Protein AF-A0A915IT42-F1 (afdb_monomer_lite)

pLDDT: mean 71.64, std 14.75, range [37.28, 90.75]

Organism: Romanomermis culicivorax (NCBI:txid13658)

Foldseek 3Di:
DDDPDDPVVVVVVPPDPPPPDDPVVVVVVVVVVVVVVVVVVVVVVVVVVVVVVLVVVLVVVLVVLLVVLVCQLPVQVVPDVDPVSNVVSVVSVVCSVVVNVVSCLVSPPVNVVVVCCVPVVVPPPPPPPPPDVVVVVVVVVVVVVVVVVVVVVVVVVVVVVVVVVVVD

Radius of gyration: 31.73 Å; chains: 1; bounding box: 68×42×90 Å

Secondary structure (DSSP, 8-state):
-----SSSTTTTT----TTSS-HHHHHHHHHHHHHHHHHHHHHHHHHHHHHHHHHHHHHHHHHHHHHHHHHHHHHHHHH---HHHHHHHHHHHHHHHHHHHHHHHHH-HHHHHHHHHHHHSTTTTTS-----HHHHHHHHHHHHHHHHHHHHHHHHHHHHHHHHHHT-

InterPro domains:
  IPR019425 7TM GPCR, serpentine receptor class t (Srt) [PF10321] (37-121)

Structure (mmCIF, N/CA/C/O backbone):
data_AF-A0A915IT42-F1
#
_entry.id   AF-A0A915IT42-F1
#
loop_
_atom_site.group_PDB
_atom_site.id
_atom_site.type_symbol
_atom_site.label_atom_id
_atom_site.label_alt_id
_atom_site.label_comp_id
_atom_site.label_asym_id
_atom_site.label_entity_id
_atom_site.label_seq_id
_atom_site.pdbx_PDB_ins_code
_atom_site.Cartn_x
_atom_site.Cartn_y
_atom_site.Cartn_z
_atom_site.occupancy
_atom_site.B_iso_or_equiv
_atom_site.auth_seq_id
_atom_site.auth_comp_id
_atom_site.auth_asym_id
_atom_site.auth_atom_id
_atom_site.pdbx_PDB_model_num
ATOM 1 N N . MET A 1 1 ? -16.297 6.602 4.626 1.00 37.56 1 MET A N 1
ATOM 2 C CA . MET A 1 1 ? -17.482 6.877 5.461 1.00 37.56 1 MET A CA 1
ATOM 3 C C . MET A 1 1 ? -17.992 5.555 6.005 1.00 37.56 1 MET A C 1
ATOM 5 O O . MET A 1 1 ? -18.482 4.743 5.234 1.00 37.56 1 MET A O 1
ATOM 9 N N . VAL A 1 2 ? -17.759 5.284 7.288 1.00 37.28 2 VAL A N 1
ATOM 10 C CA . VAL A 1 2 ? -18.329 4.125 7.995 1.00 37.28 2 VAL A CA 1
ATOM 11 C C . VAL A 1 2 ? -19.456 4.685 8.863 1.00 37.28 2 VAL A C 1
ATOM 13 O O . VAL A 1 2 ? -19.203 5.675 9.551 1.00 37.28 2 VAL A O 1
ATOM 16 N N . PRO A 1 3 ? -20.682 4.141 8.810 1.00 45.94 3 PRO A N 1
ATOM 17 C CA . PRO A 1 3 ? -21.787 4.683 9.581 1.00 45.94 3 PRO A CA 1
ATOM 18 C C . PRO A 1 3 ? -21.543 4.403 11.064 1.00 45.94 3 PRO A C 1
ATOM 20 O O . PRO A 1 3 ? -21.439 3.259 11.503 1.00 45.94 3 PRO A O 1
ATOM 23 N N . ASN A 1 4 ? -21.406 5.490 11.812 1.00 46.47 4 ASN A N 1
ATOM 24 C CA . ASN A 1 4 ? -21.180 5.530 13.245 1.00 46.47 4 ASN A CA 1
ATOM 25 C C . ASN A 1 4 ? -22.547 5.577 13.949 1.00 46.47 4 ASN A C 1
ATOM 27 O O . ASN A 1 4 ? -22.918 6.588 14.525 1.00 46.47 4 ASN A O 1
ATOM 31 N N . PHE A 1 5 ? -23.352 4.523 13.825 1.00 48.91 5 PHE A N 1
ATOM 32 C CA . PHE A 1 5 ? -24.666 4.451 14.470 1.00 48.91 5 PHE A CA 1
ATOM 33 C C . PHE A 1 5 ? -24.941 3.008 14.863 1.00 48.91 5 PHE A C 1
ATOM 35 O O . PHE A 1 5 ? -25.267 2.200 14.004 1.00 48.91 5 PHE A O 1
ATOM 42 N N . ASN A 1 6 ? -24.725 2.686 16.141 1.00 46.56 6 ASN A N 1
ATOM 43 C CA . ASN A 1 6 ? -25.431 1.607 16.853 1.00 46.56 6 ASN A CA 1
ATOM 44 C C . ASN A 1 6 ? -25.071 1.496 18.344 1.00 46.56 6 ASN A C 1
ATOM 46 O O . ASN A 1 6 ? -25.514 0.560 18.998 1.00 46.56 6 ASN A O 1
ATOM 50 N N . LEU A 1 7 ? -24.314 2.441 18.920 1.00 47.69 7 LEU A N 1
ATOM 51 C CA . LEU A 1 7 ? -24.173 2.488 20.381 1.00 47.69 7 LEU A CA 1
ATOM 52 C C . LEU A 1 7 ? -25.366 3.180 21.061 1.00 47.69 7 LEU A C 1
ATOM 54 O O . LEU A 1 7 ? -25.725 2.801 22.166 1.00 47.69 7 LEU A O 1
ATOM 58 N N . PHE A 1 8 ? -26.022 4.131 20.385 1.00 45.38 8 PHE A N 1
ATOM 59 C CA . PHE A 1 8 ? -27.210 4.808 20.921 1.00 45.38 8 PHE A CA 1
ATOM 60 C C . PHE A 1 8 ? -28.433 3.884 21.027 1.00 45.38 8 PHE A C 1
ATOM 62 O O . PHE A 1 8 ? -29.181 3.989 21.990 1.00 45.38 8 PHE A O 1
ATOM 69 N N . TYR A 1 9 ? -28.582 2.912 20.118 1.00 46.53 9 TYR A N 1
ATOM 70 C CA . TYR A 1 9 ? -29.700 1.959 20.153 1.00 46.53 9 TYR A CA 1
ATOM 71 C C . TYR A 1 9 ? -29.640 0.974 21.329 1.00 46.53 9 TYR A C 1
ATOM 73 O O . TYR A 1 9 ? -30.673 0.480 21.757 1.00 46.53 9 TYR A O 1
ATOM 81 N N . TYR A 1 10 ? -28.459 0.709 21.895 1.00 45.97 10 TYR A N 1
ATOM 82 C CA . TYR A 1 10 ? -28.335 -0.196 23.046 1.00 45.97 10 TYR A CA 1
ATOM 83 C C . TYR A 1 10 ? -28.650 0.469 24.393 1.00 45.97 10 TYR A C 1
ATOM 85 O O . TYR A 1 10 ? -28.803 -0.227 25.394 1.00 45.97 10 TYR A O 1
ATOM 93 N N . VAL A 1 11 ? -28.734 1.802 24.437 1.00 51.06 11 VAL A N 1
ATOM 94 C CA . VAL A 1 11 ? -29.019 2.547 25.673 1.00 51.06 11 VAL A CA 1
ATOM 95 C C . VAL A 1 11 ? -30.527 2.737 25.877 1.00 51.06 11 VAL A C 1
ATOM 97 O O . VAL A 1 11 ? -30.978 2.860 27.011 1.00 51.06 11 VAL A O 1
ATOM 100 N N . GLU A 1 12 ? -31.327 2.693 24.809 1.00 47.78 12 GLU A N 1
ATOM 101 C CA . GLU A 1 12 ? -32.777 2.921 24.886 1.00 47.78 12 GLU A CA 1
ATOM 102 C C . GLU A 1 12 ? -33.573 1.733 25.453 1.00 47.78 12 GLU A C 1
ATOM 104 O O . GLU A 1 12 ? -34.651 1.928 26.012 1.00 47.78 12 GLU A O 1
ATOM 109 N N . GLU A 1 13 ? -33.036 0.513 25.380 1.00 47.75 13 GLU A N 1
ATOM 110 C CA . GLU A 1 13 ? -33.737 -0.701 25.831 1.00 47.75 13 GLU A CA 1
ATOM 111 C C . GLU A 1 13 ? -33.546 -1.010 27.328 1.00 47.75 13 GLU A C 1
ATOM 113 O O . GLU A 1 13 ? -34.187 -1.899 27.883 1.00 47.75 13 GLU A O 1
ATOM 118 N N . TYR A 1 14 ? -32.712 -0.227 28.015 1.00 48.50 14 TYR A N 1
ATOM 119 C CA . TYR A 1 14 ? -32.438 -0.348 29.444 1.00 48.50 14 TYR A CA 1
ATOM 120 C C . TYR A 1 14 ? -32.865 0.923 30.180 1.00 48.50 14 TYR A C 1
ATOM 122 O O . TYR A 1 14 ? -32.058 1.631 30.784 1.00 48.50 14 TYR A O 1
ATOM 130 N N . LYS A 1 15 ? -34.176 1.186 30.166 1.00 45.69 15 LYS A N 1
ATOM 131 C CA . LYS A 1 15 ? -34.857 2.107 31.089 1.00 45.69 15 LYS A CA 1
ATOM 132 C C . LYS A 1 15 ? -34.816 1.514 32.508 1.00 45.69 15 LYS A C 1
ATOM 134 O O . LYS A 1 15 ? -35.819 1.062 33.046 1.00 45.69 15 LYS A O 1
ATOM 139 N N . TRP A 1 16 ? -33.621 1.424 33.089 1.00 53.84 16 TRP A N 1
ATOM 140 C CA . TRP A 1 16 ? -33.484 1.178 34.519 1.00 53.84 16 TRP A CA 1
ATOM 141 C C . TRP A 1 16 ? -34.096 2.356 35.268 1.00 53.84 16 TRP A C 1
ATOM 143 O O . TRP A 1 16 ? -34.010 3.495 34.812 1.00 53.84 16 TRP A O 1
ATOM 153 N N . ASP A 1 17 ? -34.712 2.049 36.400 1.00 54.34 17 ASP A N 1
ATOM 154 C CA . ASP A 1 17 ? -35.270 2.989 37.360 1.00 54.34 17 ASP A CA 1
ATOM 155 C C . ASP A 1 17 ? -34.171 3.969 37.815 1.00 54.34 17 ASP A C 1
ATOM 157 O O . ASP A 1 17 ? -33.351 3.694 38.694 1.00 54.34 17 ASP A O 1
ATOM 161 N N . TYR A 1 18 ? -34.036 5.078 37.085 1.00 51.62 18 TYR A N 1
ATOM 162 C CA . TYR A 1 18 ? -32.911 6.007 37.214 1.00 51.62 18 TYR A CA 1
ATOM 163 C C . TYR A 1 18 ? -33.026 6.866 38.479 1.00 51.62 18 TYR A C 1
ATOM 165 O O . TYR A 1 18 ? -32.078 7.587 38.803 1.00 51.62 18 TYR A O 1
ATOM 173 N N . ASP A 1 19 ? -34.143 6.791 39.200 1.00 56.94 19 ASP A N 1
ATOM 174 C CA . ASP A 1 19 ? -34.436 7.640 40.353 1.00 56.94 19 ASP A CA 1
ATOM 175 C C . ASP A 1 19 ? -33.831 7.111 41.665 1.00 56.94 19 ASP A C 1
ATOM 177 O O . ASP A 1 19 ? -33.549 7.904 42.562 1.00 56.94 19 ASP A O 1
ATOM 181 N N . GLU A 1 20 ? -33.469 5.824 41.747 1.00 57.59 20 GLU A N 1
ATOM 182 C CA . GLU A 1 20 ? -32.879 5.233 42.965 1.00 57.59 20 GLU A CA 1
ATOM 183 C C . GLU A 1 20 ? -31.337 5.234 43.003 1.00 57.59 20 GLU A C 1
ATOM 185 O O . GLU A 1 20 ? -30.714 4.860 44.002 1.00 57.59 20 GLU A O 1
ATOM 190 N N . VAL A 1 21 ? -30.669 5.668 41.929 1.00 60.44 21 VAL A N 1
ATOM 191 C CA . VAL A 1 21 ? -29.200 5.653 41.870 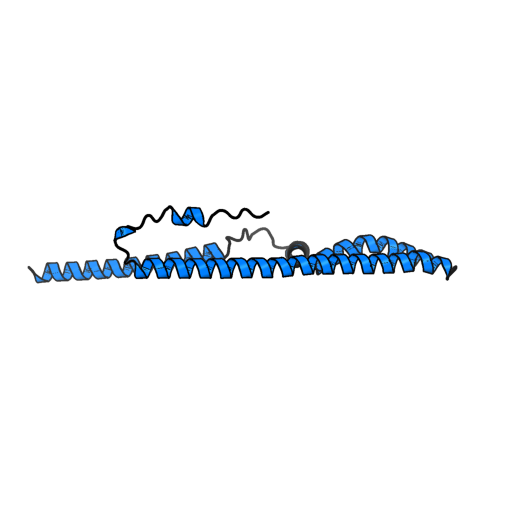1.00 60.44 21 VAL A CA 1
ATOM 192 C C . VAL A 1 21 ? -28.629 6.898 42.571 1.00 60.44 21 VAL A C 1
ATOM 194 O O . VAL A 1 21 ? -28.871 8.016 42.105 1.00 60.44 21 VAL A O 1
ATOM 197 N N . PRO A 1 22 ? -27.814 6.755 43.638 1.00 70.44 22 PRO A N 1
ATOM 198 C CA . PRO A 1 22 ? -27.285 7.895 44.383 1.00 70.44 22 PRO A CA 1
ATOM 199 C C . PRO A 1 22 ? -26.477 8.835 43.477 1.00 70.44 22 PRO A C 1
ATOM 201 O O . PRO A 1 22 ? -25.698 8.382 42.633 1.00 70.44 22 PRO A O 1
ATOM 204 N N . LEU A 1 23 ? -26.640 10.151 43.671 1.00 67.38 23 LEU A N 1
ATOM 205 C CA . LEU A 1 23 ? -26.062 11.216 42.830 1.00 67.38 23 LEU A CA 1
ATOM 206 C C . LEU A 1 23 ? -24.546 11.046 42.595 1.00 67.38 23 LEU A C 1
ATOM 208 O O . LEU A 1 23 ? -24.039 11.283 41.500 1.00 67.38 23 LEU A O 1
ATOM 212 N N . SER A 1 24 ? -23.829 10.555 43.610 1.00 72.56 24 SER A N 1
ATOM 213 C CA . SER A 1 24 ? -22.390 10.265 43.559 1.00 72.56 24 SER A CA 1
ATOM 214 C C . SER A 1 24 ? -22.023 9.148 42.576 1.00 72.56 24 SER A C 1
ATOM 216 O O . SER A 1 24 ? -20.943 9.166 41.985 1.00 72.56 24 SER A O 1
ATOM 218 N N . ARG A 1 25 ? -22.919 8.179 42.365 1.00 70.38 25 ARG A N 1
ATOM 219 C CA . ARG A 1 25 ? -22.729 7.061 41.435 1.00 70.38 25 ARG A CA 1
ATOM 220 C C . ARG A 1 25 ? -23.047 7.484 39.994 1.00 70.38 25 ARG A C 1
ATOM 222 O O . ARG A 1 25 ? -22.362 7.031 39.083 1.00 70.38 25 ARG A O 1
ATOM 229 N N . LYS A 1 26 ? -23.992 8.417 39.794 1.00 71.94 26 LYS A N 1
ATOM 230 C CA . LYS A 1 26 ? -24.287 9.036 38.483 1.00 71.94 26 LYS A CA 1
ATOM 231 C C . LYS A 1 26 ? -23.118 9.885 37.969 1.00 71.94 26 LYS A C 1
ATOM 233 O O . LYS A 1 26 ? -22.719 9.730 36.818 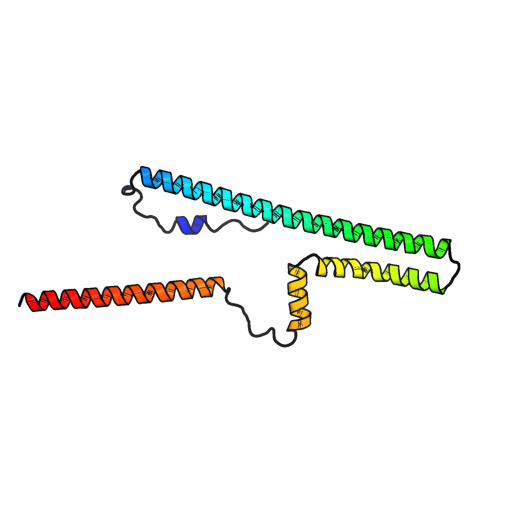1.00 71.94 26 LYS A O 1
ATOM 238 N N . ALA A 1 27 ? -22.528 10.717 38.832 1.00 76.56 27 ALA A N 1
ATOM 239 C CA . ALA A 1 27 ? -21.361 11.531 38.478 1.00 76.56 27 ALA A CA 1
ATOM 240 C C . ALA A 1 27 ? -20.158 10.665 38.062 1.00 76.56 27 ALA A C 1
ATOM 242 O O . ALA A 1 27 ? -19.575 10.889 37.004 1.00 76.56 27 ALA A O 1
ATOM 243 N N . ARG A 1 28 ? -19.861 9.606 38.831 1.00 77.69 28 ARG A N 1
ATOM 244 C CA . ARG A 1 28 ? -18.801 8.642 38.488 1.00 77.69 28 ARG A CA 1
ATOM 245 C C . ARG A 1 28 ? -19.059 7.921 37.168 1.00 77.69 28 ARG A C 1
ATOM 247 O O . ARG A 1 28 ? -18.124 7.708 36.408 1.00 77.69 28 ARG A O 1
ATOM 254 N N . LEU A 1 29 ? -20.309 7.546 36.884 1.00 80.38 29 LEU A N 1
ATOM 255 C CA . LEU A 1 29 ? -20.653 6.879 35.626 1.00 80.38 29 LEU A CA 1
ATOM 256 C C . LEU A 1 29 ? -20.436 7.812 34.426 1.00 80.38 29 LEU A C 1
ATOM 258 O O . LEU A 1 29 ? -19.857 7.398 33.427 1.00 80.38 29 LEU A O 1
ATOM 262 N N . SER A 1 30 ? -20.850 9.076 34.544 1.00 81.44 30 SER A N 1
ATOM 263 C CA . SER A 1 30 ? -20.639 10.094 33.509 1.00 81.44 30 SER A CA 1
ATOM 264 C C . SER A 1 30 ? -19.154 10.340 33.237 1.00 81.44 30 SER A C 1
ATOM 266 O O . SER A 1 30 ? -18.754 10.466 32.081 1.00 81.44 30 SER A O 1
ATOM 268 N N . GLU A 1 31 ? -18.336 10.389 34.287 1.00 86.81 31 GLU A N 1
ATOM 269 C CA . GLU A 1 31 ? -16.885 10.558 34.173 1.00 86.81 31 GLU A CA 1
ATOM 270 C C . GLU A 1 31 ? -16.238 9.351 33.475 1.00 86.81 31 GLU A C 1
ATOM 272 O O . GLU A 1 31 ? -15.451 9.520 32.544 1.00 86.81 31 GLU A O 1
ATOM 277 N N . MET A 1 32 ? -16.655 8.132 33.835 1.00 83.88 32 MET A N 1
ATOM 278 C CA . MET A 1 32 ? -16.169 6.896 33.213 1.00 83.88 32 MET A CA 1
ATOM 279 C C . MET A 1 32 ? -16.552 6.799 31.729 1.00 83.88 32 MET A C 1
ATOM 281 O O . MET A 1 32 ? -15.741 6.375 30.907 1.00 83.88 32 MET A O 1
ATOM 285 N N . ILE A 1 33 ? -17.773 7.213 31.369 1.00 84.44 33 ILE A N 1
ATOM 286 C CA . ILE A 1 33 ? -18.234 7.248 29.973 1.00 84.44 33 ILE A CA 1
ATOM 287 C C . ILE A 1 33 ? -17.430 8.276 29.168 1.00 84.44 33 ILE A C 1
ATOM 289 O O . ILE A 1 33 ? -16.987 7.963 28.063 1.00 84.44 33 ILE A O 1
ATOM 293 N N . SER A 1 34 ? -17.199 9.468 29.725 1.00 86.94 34 SER A N 1
ATOM 294 C CA . SER A 1 34 ? -16.399 10.517 29.082 1.00 86.94 34 SER A CA 1
ATOM 295 C C . SER A 1 34 ? -14.959 10.057 28.820 1.00 86.94 34 SER A C 1
ATOM 297 O O . SER A 1 34 ? -14.456 10.190 27.701 1.00 86.94 34 SER A O 1
ATOM 299 N N . ASP A 1 35 ? -14.317 9.416 29.803 1.00 90.75 35 ASP A N 1
ATOM 300 C CA . ASP A 1 35 ? -12.963 8.880 29.632 1.00 90.75 35 ASP A CA 1
ATOM 301 C C . ASP A 1 35 ? -12.917 7.754 28.586 1.00 90.75 35 ASP A C 1
ATOM 303 O O . ASP A 1 35 ? -12.051 7.739 27.708 1.00 90.75 35 ASP A O 1
ATOM 307 N N . MET A 1 36 ? -13.903 6.849 28.587 1.00 83.56 36 MET A N 1
ATOM 308 C CA . MET A 1 36 ? -14.015 5.813 27.555 1.00 83.56 36 MET A CA 1
ATOM 309 C C . MET A 1 36 ? -14.186 6.402 26.150 1.00 83.56 36 MET A C 1
ATOM 311 O O . MET A 1 36 ? -13.562 5.906 25.207 1.00 83.56 36 MET A O 1
ATOM 315 N N . MET A 1 37 ? -14.994 7.454 25.994 1.00 81.56 37 MET A N 1
ATOM 316 C CA . MET A 1 37 ? -15.170 8.135 24.709 1.00 81.56 37 MET A CA 1
ATOM 317 C C . MET A 1 37 ? -13.865 8.776 24.233 1.00 81.56 37 MET A C 1
ATOM 319 O O . MET A 1 37 ? -13.451 8.516 23.101 1.00 81.56 37 MET A O 1
ATOM 323 N N . ASN A 1 38 ? -13.159 9.491 25.111 1.00 86.50 38 ASN A N 1
ATOM 324 C CA . ASN A 1 38 ? -11.855 10.083 24.799 1.00 86.50 38 ASN A CA 1
ATOM 325 C C . ASN A 1 38 ? -10.812 9.020 24.419 1.00 86.50 38 ASN A C 1
ATOM 327 O O . ASN A 1 38 ? -10.040 9.196 23.473 1.00 86.50 38 ASN A O 1
ATOM 331 N N . GLN A 1 39 ? -10.785 7.878 25.110 1.00 83.38 39 GLN A N 1
ATOM 332 C CA . GLN A 1 39 ? -9.887 6.777 24.756 1.00 83.38 39 GLN A CA 1
ATOM 333 C C . GLN A 1 39 ? -10.220 6.160 23.390 1.00 83.38 39 GLN A C 1
ATOM 335 O O . GLN A 1 39 ? -9.307 5.756 22.663 1.00 83.38 39 GLN A O 1
ATOM 340 N N . ILE A 1 40 ? -11.502 6.055 23.030 1.00 81.31 40 ILE A N 1
ATOM 341 C CA . ILE A 1 40 ? -11.929 5.550 21.718 1.00 81.31 40 ILE A CA 1
ATOM 342 C C . ILE A 1 40 ? -11.536 6.539 20.624 1.00 81.31 40 ILE A C 1
ATOM 344 O O . ILE A 1 40 ? -10.940 6.123 19.630 1.00 81.31 40 ILE A O 1
ATOM 348 N N . GLU A 1 41 ? -11.814 7.825 20.814 1.00 82.69 41 GLU A N 1
ATOM 349 C CA . GLU A 1 41 ? -11.492 8.875 19.849 1.00 82.69 41 GLU A CA 1
ATOM 350 C C . GLU A 1 41 ? -9.983 8.943 19.577 1.00 82.69 41 GLU A C 1
ATOM 352 O O . GLU A 1 41 ? -9.555 8.827 18.426 1.00 82.69 41 GLU A O 1
ATOM 357 N N . ASN A 1 42 ? -9.160 8.960 20.629 1.00 80.44 42 ASN A N 1
ATOM 358 C CA . ASN A 1 42 ? -7.700 8.933 20.503 1.00 80.44 42 ASN A CA 1
ATOM 359 C C . ASN A 1 42 ? -7.186 7.670 19.783 1.00 80.44 42 ASN A C 1
ATOM 361 O O . ASN A 1 42 ? -6.253 7.722 18.972 1.00 80.44 42 ASN A O 1
ATOM 365 N N . LYS A 1 43 ? -7.803 6.506 20.024 1.00 75.62 43 LYS A N 1
ATOM 366 C CA . LYS A 1 43 ? -7.459 5.266 19.304 1.00 75.62 43 LYS A CA 1
ATOM 367 C C . LYS A 1 43 ? -7.867 5.317 17.829 1.00 75.62 43 LYS A C 1
ATOM 369 O O . LYS A 1 43 ? -7.157 4.753 16.996 1.00 75.62 43 LYS A O 1
ATOM 374 N N . GLN A 1 44 ? -8.977 5.972 17.490 1.00 75.19 44 GLN A N 1
ATOM 375 C CA . GLN A 1 44 ? -9.415 6.135 16.099 1.00 75.19 44 GLN A CA 1
ATOM 376 C C . GLN A 1 44 ? -8.507 7.106 15.338 1.00 75.19 44 GLN A C 1
ATOM 378 O O . GLN A 1 44 ? -8.059 6.760 14.245 1.00 75.19 44 GLN A O 1
ATOM 383 N N . LEU A 1 45 ? -8.162 8.250 15.938 1.00 70.00 45 LEU A N 1
ATOM 384 C CA . LEU A 1 45 ? -7.238 9.241 15.371 1.00 70.00 45 LEU A CA 1
ATOM 385 C C . LEU A 1 45 ? -5.870 8.617 15.073 1.00 70.00 45 LEU A C 1
ATOM 387 O O . LEU A 1 45 ? -5.415 8.603 13.932 1.00 70.00 45 LEU A O 1
ATOM 391 N N . THR A 1 46 ? -5.271 7.943 16.059 1.00 76.38 46 THR A N 1
ATOM 392 C CA . THR A 1 46 ? -3.972 7.272 15.866 1.00 76.38 46 THR A CA 1
ATOM 393 C C . THR A 1 46 ? -4.026 6.132 14.840 1.00 76.38 46 THR A C 1
ATOM 395 O O . THR A 1 46 ? -3.032 5.842 14.164 1.00 76.38 46 THR A O 1
ATOM 398 N N . ALA A 1 47 ? -5.166 5.448 14.702 1.00 72.50 47 ALA A N 1
ATOM 399 C CA . ALA A 1 47 ? -5.360 4.435 13.668 1.00 72.50 47 ALA A CA 1
ATOM 400 C C . ALA A 1 47 ? -5.536 5.052 12.271 1.00 72.50 47 ALA A C 1
ATOM 402 O O . ALA A 1 47 ? -5.101 4.440 11.287 1.00 72.50 47 ALA A O 1
ATOM 403 N N . GLN A 1 48 ? -6.154 6.230 12.178 1.00 74.69 48 GLN A N 1
ATOM 404 C CA . GLN A 1 48 ? -6.312 6.990 10.943 1.00 74.69 48 GLN A CA 1
ATOM 405 C C . GLN A 1 48 ? -4.968 7.546 10.463 1.00 74.69 48 GLN A C 1
ATOM 407 O O . GLN A 1 48 ? -4.587 7.249 9.330 1.00 74.69 48 GLN A O 1
ATOM 412 N N . ASP A 1 49 ? -4.179 8.170 11.337 1.00 80.12 49 ASP A N 1
ATOM 413 C CA . ASP A 1 49 ? -2.838 8.679 11.003 1.00 80.12 49 ASP A CA 1
ATOM 414 C C . ASP A 1 49 ? -1.931 7.574 10.445 1.00 80.12 49 ASP A C 1
ATOM 416 O O . ASP A 1 49 ? -1.218 7.733 9.450 1.00 80.12 49 ASP A O 1
ATOM 420 N N . LYS A 1 50 ? -2.001 6.375 11.038 1.00 78.25 50 LYS A N 1
ATOM 421 C CA . LYS A 1 50 ? -1.265 5.197 10.551 1.00 78.25 50 LYS A CA 1
ATOM 422 C C . LYS A 1 50 ? -1.738 4.719 9.178 1.00 78.25 50 LYS A C 1
ATOM 424 O O . LYS A 1 50 ? -0.974 4.040 8.486 1.00 78.25 50 LYS A O 1
ATOM 429 N N . LYS A 1 51 ? -2.996 4.950 8.801 1.00 80.38 51 LYS A N 1
ATOM 430 C CA . LYS A 1 51 ? -3.506 4.626 7.458 1.00 80.38 51 LYS A CA 1
ATOM 431 C C . LYS A 1 51 ? -3.060 5.685 6.458 1.00 80.38 51 LYS A C 1
ATOM 433 O O . LYS A 1 51 ? -2.528 5.314 5.416 1.00 80.38 51 LYS A O 1
ATOM 438 N N . GLU A 1 52 ? -3.200 6.959 6.800 1.00 80.00 52 GLU A N 1
ATOM 439 C CA . GLU A 1 52 ? -2.795 8.080 5.947 1.00 80.00 52 GLU A CA 1
ATOM 440 C C . GLU A 1 52 ? -1.298 8.033 5.638 1.00 80.00 52 GLU A C 1
ATOM 442 O O . GLU A 1 52 ? -0.907 8.055 4.470 1.00 80.00 52 GLU A O 1
ATOM 447 N N . ARG A 1 53 ? -0.454 7.798 6.651 1.00 78.94 53 ARG A N 1
ATOM 448 C CA . ARG A 1 53 ? 0.994 7.630 6.456 1.00 78.94 53 ARG A CA 1
ATOM 449 C C . ARG A 1 53 ? 1.338 6.473 5.517 1.00 78.94 53 ARG A C 1
ATOM 451 O O . ARG A 1 53 ? 2.288 6.575 4.747 1.00 78.94 53 ARG A O 1
ATOM 458 N N . ARG A 1 54 ? 0.578 5.372 5.559 1.00 81.19 54 ARG A N 1
ATOM 459 C CA . ARG A 1 54 ? 0.780 4.228 4.653 1.00 81.19 54 ARG A CA 1
ATOM 460 C C . ARG A 1 54 ? 0.423 4.572 3.210 1.00 81.19 54 ARG A C 1
ATOM 462 O O . ARG A 1 54 ? 1.176 4.208 2.314 1.00 81.19 54 ARG A O 1
ATOM 469 N N . VAL A 1 55 ? -0.680 5.289 2.995 1.00 84.56 55 VAL A N 1
ATOM 470 C CA . VAL A 1 55 ? -1.085 5.754 1.658 1.00 84.56 55 VAL A CA 1
ATOM 471 C C . VAL A 1 55 ? -0.055 6.733 1.095 1.00 84.56 55 VAL A C 1
ATOM 473 O O . VAL A 1 55 ? 0.344 6.605 -0.061 1.00 84.56 55 VAL A O 1
ATOM 476 N N . LEU A 1 56 ? 0.438 7.657 1.921 1.00 85.25 56 LEU A N 1
ATOM 477 C CA . LEU A 1 56 ? 1.465 8.614 1.517 1.00 85.25 56 LEU A CA 1
ATOM 478 C C . LEU A 1 56 ? 2.773 7.910 1.122 1.00 85.25 56 LEU A C 1
ATOM 480 O O . LEU A 1 56 ? 3.331 8.182 0.063 1.00 85.25 56 LEU A O 1
ATOM 484 N N . LEU A 1 57 ? 3.233 6.957 1.937 1.00 85.62 57 LEU A N 1
ATOM 485 C CA . LEU A 1 57 ? 4.455 6.194 1.666 1.00 85.62 57 LEU A CA 1
ATOM 486 C C . LEU A 1 57 ? 4.322 5.359 0.384 1.00 85.62 57 LEU A C 1
ATOM 488 O O . LEU A 1 57 ? 5.255 5.288 -0.413 1.00 85.62 57 LEU A O 1
ATOM 492 N N . GLN A 1 58 ? 3.138 4.800 0.142 1.00 86.50 58 GLN A N 1
ATOM 493 C CA . GLN A 1 58 ? 2.831 4.113 -1.101 1.00 86.50 58 GLN A CA 1
ATOM 494 C C . GLN A 1 58 ? 2.902 5.045 -2.322 1.00 86.50 58 GLN A C 1
ATOM 496 O O . GLN A 1 58 ? 3.515 4.680 -3.325 1.00 86.50 58 GLN A O 1
ATOM 501 N N . ALA A 1 59 ? 2.296 6.232 -2.246 1.00 86.06 59 ALA A N 1
ATOM 502 C CA . ALA A 1 59 ? 2.336 7.208 -3.333 1.00 86.06 59 ALA A CA 1
ATOM 503 C C . ALA A 1 59 ? 3.778 7.643 -3.640 1.00 86.06 59 ALA A C 1
ATOM 505 O O . ALA A 1 59 ? 4.175 7.681 -4.803 1.00 86.06 59 ALA A O 1
ATOM 506 N N . ILE A 1 60 ? 4.588 7.877 -2.602 1.00 89.06 60 ILE A N 1
ATOM 507 C CA . ILE A 1 60 ? 6.011 8.211 -2.745 1.00 89.06 60 ILE A CA 1
ATOM 508 C C . ILE A 1 60 ? 6.768 7.083 -3.458 1.00 89.06 60 ILE A C 1
ATOM 510 O O . ILE A 1 60 ? 7.504 7.354 -4.404 1.00 89.06 60 ILE A O 1
ATOM 514 N N . LEU A 1 61 ? 6.568 5.822 -3.060 1.00 87.88 61 LEU A N 1
ATOM 515 C CA . LEU A 1 61 ? 7.228 4.680 -3.705 1.00 87.88 61 LEU A CA 1
ATOM 516 C C . LEU A 1 61 ? 6.846 4.538 -5.182 1.00 87.88 61 LEU A C 1
ATOM 518 O O . LEU A 1 61 ? 7.723 4.319 -6.016 1.00 87.88 61 LEU A O 1
ATOM 522 N N . VAL A 1 62 ? 5.560 4.694 -5.510 1.00 88.25 62 VAL A N 1
ATOM 523 C CA . VAL A 1 62 ? 5.075 4.660 -6.9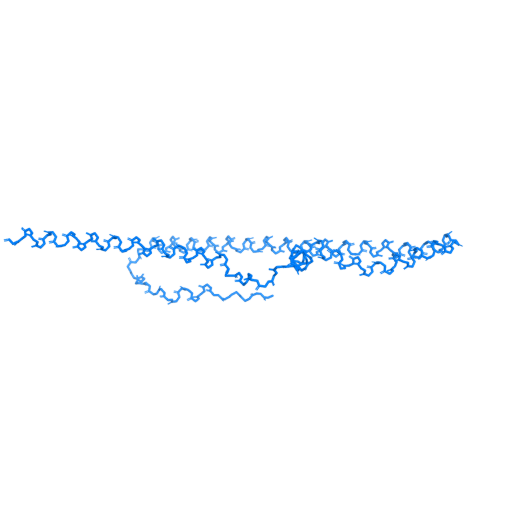00 1.00 88.25 62 VAL A CA 1
ATOM 524 C C . VAL A 1 62 ? 5.719 5.776 -7.723 1.00 88.25 62 VAL A C 1
ATOM 526 O O . VAL A 1 62 ? 6.227 5.517 -8.816 1.00 88.25 62 VAL A O 1
ATOM 529 N N . CYS A 1 63 ? 5.753 7.000 -7.191 1.00 89.12 63 CYS A N 1
ATOM 530 C CA . CYS A 1 63 ? 6.386 8.135 -7.858 1.00 89.12 63 CYS A CA 1
ATOM 531 C C . CYS A 1 63 ? 7.881 7.891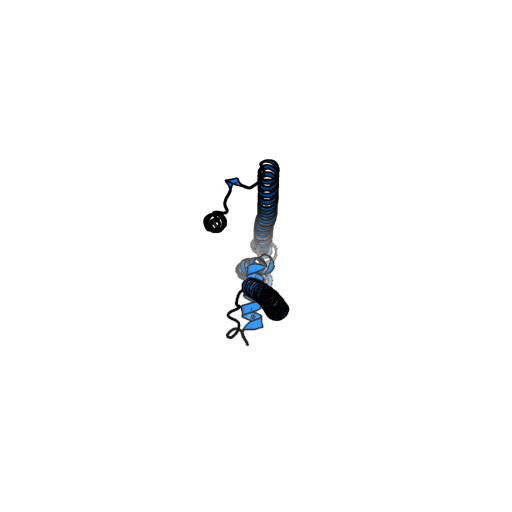 -8.097 1.00 89.12 63 CYS A C 1
ATOM 533 O O . CYS A 1 63 ? 8.349 8.073 -9.218 1.00 89.12 63 CYS A O 1
ATOM 535 N N . LEU A 1 64 ? 8.622 7.428 -7.085 1.00 89.50 64 LEU A N 1
ATOM 536 C CA . LEU A 1 64 ? 10.059 7.160 -7.211 1.00 89.50 64 LEU A CA 1
ATOM 537 C C . LEU A 1 64 ? 10.360 6.080 -8.260 1.00 89.50 64 LEU A C 1
ATOM 539 O O . LEU A 1 64 ? 11.246 6.267 -9.092 1.00 89.50 64 LEU A O 1
ATOM 543 N N . LEU A 1 65 ? 9.601 4.980 -8.268 1.00 87.88 65 LEU A N 1
ATOM 544 C CA . LEU A 1 65 ? 9.750 3.911 -9.263 1.00 87.88 65 LEU A CA 1
ATOM 545 C C . LEU A 1 65 ? 9.407 4.381 -10.681 1.00 87.88 65 LEU A C 1
ATOM 547 O O . LEU A 1 65 ? 10.096 4.017 -11.636 1.00 87.88 65 LEU A O 1
ATOM 551 N N . THR A 1 66 ? 8.381 5.221 -10.817 1.00 87.69 66 THR A N 1
ATOM 552 C CA . THR A 1 66 ? 7.980 5.792 -12.110 1.00 87.69 66 THR A CA 1
ATOM 553 C C . THR A 1 66 ? 9.064 6.722 -12.651 1.00 87.69 66 THR A C 1
ATOM 555 O O . THR A 1 66 ? 9.471 6.582 -13.802 1.00 87.69 66 THR A O 1
ATOM 558 N N . ILE A 1 67 ? 9.591 7.621 -11.812 1.00 89.94 67 ILE A N 1
ATOM 559 C CA . ILE A 1 67 ? 10.680 8.536 -12.180 1.00 89.94 67 ILE A CA 1
ATOM 560 C C . ILE A 1 67 ? 11.927 7.747 -12.586 1.00 89.94 67 ILE A C 1
ATOM 562 O O . ILE A 1 67 ? 12.501 8.020 -13.636 1.00 89.94 67 ILE A O 1
ATOM 566 N N . LEU A 1 68 ? 12.320 6.734 -11.810 1.00 88.38 68 LEU A N 1
ATOM 567 C CA . LEU A 1 68 ? 13.483 5.904 -12.133 1.00 88.38 68 LEU A CA 1
ATOM 568 C C . LEU A 1 68 ? 13.316 5.177 -13.477 1.00 88.38 68 LEU A C 1
ATOM 570 O O . LEU A 1 68 ? 14.260 5.096 -14.264 1.00 88.38 68 LEU A O 1
ATOM 574 N N . THR A 1 69 ? 12.106 4.698 -13.765 1.00 86.94 69 THR A N 1
ATOM 575 C CA . THR A 1 69 ? 11.802 4.022 -15.032 1.00 86.94 69 THR A CA 1
ATOM 576 C C . THR A 1 69 ? 11.802 4.997 -16.211 1.00 86.94 69 THR A C 1
ATOM 578 O O . THR A 1 69 ? 12.357 4.674 -17.257 1.00 86.94 69 THR A O 1
ATOM 581 N N . LEU A 1 70 ? 11.257 6.206 -16.040 1.00 87.94 70 LEU A N 1
ATOM 582 C CA . LEU A 1 70 ? 11.308 7.285 -17.037 1.00 87.94 70 LEU A CA 1
ATOM 583 C C . LEU A 1 70 ? 12.749 7.691 -17.355 1.00 87.94 70 LEU A C 1
ATOM 585 O O . LEU A 1 70 ? 13.111 7.813 -18.522 1.00 87.94 70 LEU A O 1
ATOM 589 N N . ILE A 1 71 ? 13.579 7.860 -16.324 1.00 87.12 71 ILE A N 1
ATOM 590 C CA . ILE A 1 71 ? 15.007 8.161 -16.466 1.00 87.12 71 ILE A CA 1
ATOM 591 C C . ILE A 1 71 ? 15.674 7.069 -17.305 1.00 87.12 71 ILE A C 1
ATOM 593 O O . ILE A 1 71 ? 16.298 7.381 -18.315 1.00 87.12 71 ILE A O 1
ATOM 597 N N . GLY A 1 72 ? 15.487 5.793 -16.954 1.00 83.81 72 GLY A N 1
ATOM 598 C CA . GLY A 1 72 ? 16.008 4.680 -17.752 1.00 83.81 72 GLY A CA 1
ATOM 599 C C . GLY A 1 72 ? 15.500 4.707 -19.197 1.00 83.81 72 GLY A C 1
ATOM 600 O O . GLY A 1 72 ? 16.284 4.548 -20.131 1.00 83.81 72 GLY A O 1
ATOM 601 N N . PHE A 1 73 ? 14.212 4.989 -19.390 1.00 83.94 73 PHE A N 1
ATOM 602 C CA . PHE A 1 73 ? 13.592 5.020 -20.708 1.00 83.94 73 PHE A CA 1
ATOM 603 C C . PHE A 1 73 ? 14.166 6.101 -21.626 1.00 83.94 73 PHE A C 1
ATOM 605 O O . PHE A 1 73 ? 14.446 5.819 -22.788 1.00 83.94 73 PHE A O 1
ATOM 612 N N . PHE A 1 74 ? 14.385 7.311 -21.111 1.00 85.50 74 PHE A N 1
ATOM 613 C CA . PHE A 1 74 ? 14.894 8.428 -21.908 1.00 85.50 74 PHE A CA 1
ATOM 614 C C . PHE A 1 74 ? 16.423 8.447 -22.031 1.00 85.50 74 PHE A C 1
ATOM 616 O O . PHE A 1 74 ? 16.943 8.776 -23.097 1.00 85.50 74 PHE A O 1
ATOM 623 N N . LEU A 1 75 ? 17.160 8.084 -20.976 1.00 85.00 75 LEU A N 1
ATOM 624 C CA . LEU A 1 75 ? 18.626 8.158 -20.985 1.00 85.00 75 LEU A CA 1
ATOM 625 C C . LEU A 1 75 ? 19.286 6.970 -21.688 1.00 85.00 75 LEU A C 1
ATOM 627 O O . LEU A 1 75 ? 20.279 7.172 -22.385 1.00 85.00 75 LEU A O 1
ATOM 631 N N . ILE A 1 76 ? 18.761 5.745 -21.554 1.00 81.19 76 ILE A N 1
ATOM 632 C CA . ILE A 1 76 ? 19.410 4.554 -22.134 1.00 81.19 76 ILE A CA 1
ATOM 633 C C . ILE A 1 76 ? 19.520 4.650 -23.668 1.00 81.19 76 ILE A C 1
ATOM 635 O O . ILE A 1 76 ? 20.632 4.476 -24.170 1.00 81.19 76 ILE A O 1
ATOM 639 N N . PRO A 1 77 ? 18.454 4.992 -24.422 1.00 77.25 77 PRO A N 1
ATOM 640 C CA . PRO A 1 77 ? 18.546 5.143 -25.875 1.00 77.25 77 PRO A CA 1
ATOM 641 C C . PRO A 1 77 ? 19.415 6.326 -26.310 1.00 77.25 77 PRO A C 1
ATOM 643 O O . PRO A 1 77 ? 19.986 6.297 -27.397 1.00 77.25 77 PRO A O 1
ATOM 646 N N . SER A 1 78 ? 19.521 7.364 -25.470 1.00 79.00 78 SER A N 1
ATOM 647 C CA . SER A 1 78 ? 20.325 8.558 -25.755 1.00 79.00 78 SER A CA 1
ATOM 648 C C . SER A 1 78 ? 21.825 8.329 -25.566 1.00 79.00 78 SER A C 1
ATOM 650 O O . SER A 1 78 ? 22.621 9.017 -26.200 1.00 79.00 78 SER A O 1
ATOM 652 N N . ILE A 1 79 ? 22.218 7.413 -24.677 1.00 81.38 79 ILE A N 1
ATOM 653 C CA . ILE A 1 79 ? 23.625 7.140 -24.349 1.00 81.38 79 ILE A CA 1
ATOM 654 C C . ILE A 1 79 ? 24.135 5.917 -25.118 1.00 81.38 79 ILE A C 1
ATOM 656 O O . ILE A 1 79 ? 25.299 5.866 -25.513 1.00 81.38 79 ILE A O 1
ATOM 660 N N . VAL A 1 80 ? 23.277 4.916 -25.330 1.00 78.94 80 VAL A N 1
ATOM 661 C CA . VAL A 1 80 ? 23.679 3.610 -25.851 1.00 78.94 80 VAL A CA 1
ATOM 662 C C . VAL A 1 80 ? 22.897 3.289 -27.121 1.00 78.94 80 VAL A C 1
ATOM 664 O O . VAL A 1 80 ? 21.726 2.927 -27.080 1.00 78.94 80 VAL A O 1
ATOM 667 N N . ALA A 1 81 ? 23.578 3.299 -28.268 1.00 76.31 81 ALA A N 1
ATOM 668 C CA . ALA A 1 81 ? 23.010 2.903 -29.563 1.00 76.31 81 ALA A CA 1
ATOM 669 C C . ALA A 1 81 ? 22.862 1.369 -29.732 1.00 76.31 81 ALA A C 1
ATOM 671 O O . ALA A 1 81 ? 22.963 0.834 -30.838 1.00 76.31 81 ALA A O 1
ATOM 672 N N . ASN A 1 82 ? 22.651 0.626 -28.640 1.00 86.25 82 ASN A N 1
ATOM 673 C CA . ASN A 1 82 ? 22.534 -0.831 -28.659 1.00 86.25 82 ASN A CA 1
ATOM 674 C C . ASN A 1 82 ? 21.058 -1.248 -28.719 1.00 86.25 82 ASN A C 1
ATOM 676 O O . ASN A 1 82 ? 20.261 -0.923 -27.837 1.00 86.25 82 ASN A O 1
ATOM 680 N N . ARG A 1 83 ? 20.705 -2.042 -29.735 1.00 85.00 83 ARG A N 1
ATOM 681 C CA . ARG A 1 83 ? 19.347 -2.573 -29.940 1.00 85.00 83 ARG A CA 1
ATOM 682 C C . ARG A 1 83 ? 18.836 -3.368 -28.735 1.00 85.00 83 ARG A C 1
ATOM 684 O O . ARG A 1 83 ? 17.661 -3.261 -28.398 1.00 85.00 83 ARG A O 1
ATOM 691 N N . TRP A 1 84 ? 19.713 -4.104 -28.054 1.00 87.25 84 TRP A N 1
ATOM 692 C CA . TRP A 1 84 ? 19.358 -4.859 -26.851 1.00 87.25 84 TRP A CA 1
ATOM 693 C C . TRP A 1 84 ? 19.063 -3.949 -25.657 1.00 87.25 84 TRP A C 1
ATOM 695 O O . TRP A 1 84 ? 18.129 -4.217 -24.908 1.00 87.25 84 TRP A O 1
ATOM 705 N N . ALA A 1 85 ? 19.795 -2.841 -25.510 1.00 82.38 85 ALA A N 1
ATOM 706 C CA . ALA A 1 85 ? 19.542 -1.866 -24.451 1.00 82.38 85 ALA A CA 1
ATOM 707 C C . ALA A 1 85 ? 18.182 -1.173 -24.647 1.00 82.38 85 ALA A C 1
ATOM 709 O O . ALA A 1 85 ? 17.405 -1.049 -23.701 1.00 82.38 85 ALA A O 1
ATOM 710 N N . ASN A 1 86 ? 17.844 -0.826 -25.892 1.00 81.50 86 ASN A N 1
ATOM 711 C CA . ASN A 1 86 ? 16.529 -0.283 -26.237 1.00 81.50 86 ASN A CA 1
ATOM 712 C C . ASN A 1 86 ? 15.401 -1.297 -26.016 1.00 81.50 86 ASN A C 1
ATOM 714 O O . ASN A 1 86 ? 14.331 -0.927 -25.535 1.00 81.50 86 ASN A O 1
ATOM 718 N N . PHE A 1 87 ? 15.627 -2.575 -26.327 1.00 86.75 87 PHE A N 1
ATOM 719 C CA . PHE A 1 87 ? 14.658 -3.634 -26.046 1.00 86.75 87 PHE A CA 1
ATOM 720 C C . PHE A 1 87 ? 14.397 -3.777 -24.539 1.00 86.75 87 PHE A C 1
ATOM 722 O O . PHE A 1 87 ? 13.247 -3.735 -24.109 1.00 86.75 87 PHE A O 1
ATOM 729 N N . VAL A 1 88 ? 15.455 -3.859 -23.724 1.00 85.94 88 VAL A N 1
ATOM 730 C CA . VAL A 1 88 ? 15.341 -3.943 -22.256 1.00 85.94 88 VAL A CA 1
ATOM 731 C C . VAL A 1 88 ? 14.640 -2.712 -21.680 1.00 85.94 88 VAL A C 1
ATOM 733 O O . VAL A 1 88 ? 13.771 -2.852 -20.823 1.00 85.94 88 VAL A O 1
ATOM 736 N N . SER A 1 89 ? 14.960 -1.521 -22.186 1.00 82.94 89 SER A N 1
ATOM 737 C CA . SER A 1 89 ? 14.326 -0.264 -21.779 1.00 82.94 89 SER A CA 1
ATOM 738 C C . SER A 1 89 ? 12.812 -0.249 -22.053 1.00 82.94 89 SER A C 1
ATOM 740 O O . SER A 1 89 ? 12.018 0.085 -21.172 1.00 82.94 89 SER A O 1
ATOM 742 N N . ASN A 1 90 ? 12.384 -0.721 -23.230 1.00 84.81 90 ASN A N 1
ATOM 743 C CA . ASN A 1 90 ? 10.961 -0.869 -23.561 1.00 84.81 90 ASN A CA 1
ATOM 744 C C . ASN A 1 90 ? 10.256 -1.924 -22.690 1.00 84.81 90 ASN A C 1
ATOM 746 O O . ASN A 1 90 ? 9.128 -1.708 -22.244 1.00 84.81 90 ASN A O 1
ATOM 750 N N . CYS A 1 91 ? 10.914 -3.049 -22.403 1.00 86.25 91 CYS A N 1
ATOM 751 C CA . CYS A 1 91 ? 10.382 -4.059 -21.486 1.00 86.25 91 CYS A CA 1
ATOM 752 C C . CYS A 1 91 ? 10.225 -3.512 -20.059 1.00 86.25 91 CYS A C 1
ATOM 754 O O . CYS A 1 91 ? 9.225 -3.797 -19.401 1.00 86.25 91 CYS A O 1
ATOM 756 N N . LEU A 1 92 ? 11.176 -2.699 -19.589 1.00 84.75 92 LEU A N 1
ATOM 757 C CA . LEU A 1 92 ? 11.116 -2.057 -18.275 1.00 84.75 92 LEU A CA 1
ATOM 758 C C . LEU A 1 92 ? 9.955 -1.054 -18.195 1.00 84.75 92 LEU A C 1
ATOM 760 O O . LEU A 1 92 ? 9.227 -1.034 -17.202 1.00 84.75 92 LEU A O 1
ATOM 764 N N . TRP A 1 93 ? 9.738 -0.283 -19.264 1.00 84.44 93 TRP A N 1
ATOM 765 C CA . TRP A 1 93 ? 8.596 0.623 -19.394 1.00 84.44 93 TRP A CA 1
ATOM 766 C C . TRP A 1 93 ? 7.255 -0.116 -19.292 1.00 84.44 93 TRP A C 1
ATOM 768 O O . TRP A 1 93 ? 6.398 0.261 -18.492 1.00 84.44 93 TRP A O 1
ATOM 778 N N . LEU A 1 94 ? 7.096 -1.220 -20.027 1.00 85.69 94 LEU A N 1
ATOM 779 C CA . LEU A 1 94 ? 5.903 -2.070 -19.941 1.00 85.69 94 LEU A CA 1
ATOM 780 C C . LEU A 1 94 ? 5.737 -2.690 -18.543 1.00 85.69 94 LEU A C 1
ATOM 782 O O . LEU A 1 94 ? 4.632 -2.716 -18.000 1.00 85.69 94 LEU A O 1
ATOM 786 N N . GLY A 1 95 ? 6.836 -3.135 -17.927 1.00 83.00 95 GLY A N 1
ATOM 787 C CA . GLY A 1 95 ? 6.849 -3.676 -16.566 1.00 83.00 95 GLY A CA 1
ATOM 788 C C . GLY A 1 95 ? 6.432 -2.660 -15.498 1.00 83.00 95 GLY A C 1
ATOM 789 O O . GLY A 1 95 ? 5.826 -3.036 -14.491 1.00 83.00 95 GLY A O 1
ATOM 790 N N . CYS A 1 96 ? 6.661 -1.365 -15.733 1.00 84.19 96 CYS A N 1
ATOM 791 C CA . CYS A 1 96 ? 6.261 -0.298 -14.816 1.00 84.19 96 CYS A CA 1
ATOM 792 C C . CYS A 1 96 ? 4.745 -0.261 -14.570 1.00 84.19 96 CYS A C 1
ATOM 794 O O . CYS A 1 96 ? 4.313 0.049 -13.458 1.00 84.19 96 CYS A O 1
ATOM 796 N N . ALA A 1 97 ? 3.930 -0.647 -15.557 1.00 81.00 97 ALA A N 1
ATOM 797 C CA . ALA A 1 97 ? 2.484 -0.763 -15.375 1.00 81.00 97 ALA A CA 1
ATOM 798 C C . ALA A 1 97 ? 2.117 -1.827 -14.319 1.00 81.00 97 ALA A C 1
ATOM 800 O O . ALA A 1 97 ? 1.181 -1.639 -13.539 1.00 81.00 97 ALA A O 1
ATOM 801 N N . GLY A 1 98 ? 2.891 -2.916 -14.243 1.00 81.19 98 GLY A N 1
ATOM 802 C CA . GLY A 1 98 ? 2.720 -3.984 -13.254 1.00 81.19 98 GLY A CA 1
ATOM 803 C C . GLY A 1 98 ? 3.211 -3.611 -11.852 1.00 81.19 98 GLY A C 1
ATOM 804 O O . GLY A 1 98 ? 2.626 -4.050 -10.858 1.00 81.19 98 GLY A O 1
ATOM 805 N N . ASN A 1 99 ? 4.229 -2.750 -11.752 1.00 81.94 99 ASN A N 1
ATOM 806 C CA . ASN A 1 99 ? 4.796 -2.323 -10.468 1.00 81.94 99 ASN A CA 1
ATOM 807 C C . ASN A 1 99 ? 3.754 -1.665 -9.562 1.00 81.94 99 ASN A C 1
ATOM 809 O O . ASN A 1 99 ? 3.738 -1.933 -8.363 1.00 81.94 99 ASN A O 1
ATOM 813 N N . ASN A 1 100 ? 2.836 -0.879 -10.128 1.00 81.44 100 ASN A N 1
ATOM 814 C CA . ASN A 1 100 ? 1.756 -0.263 -9.361 1.00 81.44 100 ASN A CA 1
ATOM 815 C C . ASN A 1 100 ? 0.944 -1.322 -8.608 1.00 81.44 100 ASN A C 1
ATOM 817 O O . ASN A 1 100 ? 0.824 -1.254 -7.385 1.00 81.44 100 ASN A O 1
ATOM 821 N N . ALA A 1 101 ? 0.458 -2.347 -9.314 1.00 80.81 101 ALA A N 1
ATOM 822 C CA . ALA A 1 101 ? -0.316 -3.433 -8.717 1.00 80.81 101 ALA A CA 1
ATOM 823 C C . ALA A 1 101 ? 0.480 -4.192 -7.641 1.00 80.81 101 ALA A C 1
ATOM 825 O O . ALA A 1 101 ? -0.059 -4.486 -6.572 1.00 80.81 101 ALA A O 1
ATOM 826 N N . ILE A 1 102 ? 1.770 -4.448 -7.879 1.00 83.31 102 ILE A N 1
ATOM 827 C CA . ILE A 1 102 ? 2.655 -5.122 -6.917 1.00 83.31 102 ILE A CA 1
ATOM 828 C C . ILE A 1 102 ? 2.809 -4.289 -5.639 1.00 83.31 102 ILE A C 1
ATOM 830 O O . ILE A 1 102 ? 2.650 -4.818 -4.537 1.00 83.31 102 ILE A O 1
ATOM 834 N N . ILE A 1 103 ? 3.048 -2.981 -5.761 1.00 84.75 103 ILE A N 1
ATOM 835 C CA . ILE A 1 103 ? 3.173 -2.078 -4.611 1.00 84.75 103 ILE A CA 1
ATOM 836 C C . ILE A 1 103 ? 1.861 -2.048 -3.814 1.00 84.75 103 ILE A C 1
ATOM 838 O O . ILE A 1 103 ? 1.904 -2.146 -2.587 1.00 84.75 103 ILE A O 1
ATOM 842 N N . TYR A 1 104 ? 0.699 -1.989 -4.482 1.00 81.00 104 TYR A N 1
ATOM 843 C CA . TYR A 1 104 ? -0.609 -2.076 -3.813 1.00 81.00 104 TYR A CA 1
ATOM 844 C C . TYR A 1 104 ? -0.766 -3.382 -3.029 1.00 81.00 104 TYR A C 1
ATOM 846 O O . TYR A 1 104 ? -1.231 -3.358 -1.887 1.00 81.00 104 TYR A O 1
ATOM 854 N N . ILE A 1 105 ? -0.363 -4.512 -3.611 1.00 82.38 105 ILE A N 1
ATOM 855 C CA . ILE A 1 105 ? -0.458 -5.822 -2.959 1.00 82.38 105 ILE A CA 1
ATOM 856 C C . ILE A 1 105 ? 0.488 -5.911 -1.755 1.00 82.38 105 ILE A C 1
ATOM 858 O O . ILE A 1 105 ? 0.102 -6.468 -0.731 1.00 82.38 105 ILE A O 1
ATOM 862 N N . ILE A 1 106 ? 1.699 -5.355 -1.830 1.00 81.31 106 ILE A N 1
ATOM 863 C CA . ILE A 1 106 ? 2.679 -5.425 -0.735 1.00 81.31 106 ILE A CA 1
ATOM 864 C C . ILE A 1 106 ? 2.312 -4.467 0.406 1.00 81.31 106 ILE A C 1
ATOM 866 O O . ILE A 1 106 ? 2.270 -4.882 1.567 1.00 81.31 106 ILE A O 1
ATOM 870 N N . MET A 1 107 ? 2.034 -3.199 0.091 1.00 76.56 107 MET A N 1
ATOM 871 C CA . MET A 1 107 ? 1.841 -2.131 1.083 1.00 76.56 107 MET A CA 1
ATOM 872 C C . MET A 1 107 ? 0.480 -2.201 1.782 1.00 76.56 107 MET A C 1
ATOM 874 O O . MET A 1 107 ? 0.364 -1.847 2.960 1.00 76.56 107 MET A O 1
ATOM 878 N N . ASN A 1 108 ? -0.564 -2.665 1.091 1.00 81.31 108 ASN A N 1
ATOM 879 C CA . ASN A 1 108 ? -1.889 -2.776 1.683 1.00 81.31 108 ASN A CA 1
ATOM 880 C C . ASN A 1 108 ? -2.097 -4.177 2.261 1.00 81.31 108 ASN A C 1
ATOM 882 O O . ASN A 1 108 ? -2.486 -5.107 1.557 1.00 81.31 108 ASN A O 1
ATOM 886 N N . SER A 1 109 ? -1.911 -4.315 3.576 1.00 75.25 109 SER A N 1
ATOM 887 C CA . SER A 1 109 ? -2.090 -5.588 4.289 1.00 75.25 109 SER A CA 1
ATOM 888 C C . SER A 1 109 ? -3.460 -6.233 4.055 1.00 75.25 109 SER A C 1
ATOM 890 O O . SER A 1 109 ? -3.560 -7.455 4.030 1.00 75.25 109 SER A O 1
ATOM 892 N N . THR A 1 110 ? -4.512 -5.435 3.847 1.00 78.19 110 THR A N 1
ATOM 893 C CA . THR A 1 110 ? -5.869 -5.938 3.578 1.00 78.19 110 THR A CA 1
ATOM 894 C C . THR A 1 110 ? -5.956 -6.576 2.195 1.00 78.19 110 THR A C 1
ATOM 896 O O . THR A 1 110 ? -6.520 -7.659 2.043 1.00 78.19 110 THR A O 1
ATOM 899 N N . ILE A 1 111 ? -5.383 -5.919 1.182 1.00 78.62 111 ILE A N 1
ATOM 900 C CA . ILE A 1 111 ? -5.325 -6.450 -0.187 1.00 78.62 111 ILE A CA 1
ATOM 901 C C . ILE A 1 111 ? -4.393 -7.660 -0.225 1.00 78.62 111 ILE A C 1
ATOM 903 O O . ILE A 1 111 ? -4.771 -8.680 -0.786 1.00 78.62 111 ILE A O 1
ATOM 907 N N . ASN A 1 112 ? -3.242 -7.596 0.446 1.00 81.50 112 ASN A N 1
ATOM 908 C CA . ASN A 1 112 ? -2.300 -8.705 0.572 1.00 81.50 112 ASN A CA 1
ATOM 909 C C . ASN A 1 112 ? -2.967 -9.957 1.154 1.00 81.50 112 ASN A C 1
ATOM 911 O O . ASN A 1 112 ? -2.851 -11.045 0.604 1.00 81.50 112 ASN A O 1
ATOM 915 N N . GLN A 1 113 ? -3.719 -9.807 2.248 1.00 80.94 113 GLN A N 1
ATOM 916 C CA . GLN A 1 113 ? -4.439 -10.921 2.866 1.00 80.94 113 GLN A CA 1
ATOM 917 C C . GLN A 1 113 ? -5.493 -11.510 1.925 1.00 80.94 113 GLN A C 1
ATOM 919 O O . GLN A 1 113 ? -5.566 -12.730 1.792 1.00 80.94 113 GLN A O 1
ATOM 924 N N . LYS A 1 114 ? -6.271 -10.668 1.231 1.00 82.94 114 LYS A N 1
ATOM 925 C CA . LYS A 1 114 ? -7.246 -11.128 0.227 1.00 82.94 114 LYS A CA 1
ATOM 926 C C . LYS A 1 114 ? -6.568 -11.835 -0.946 1.00 82.94 114 LYS A C 1
ATOM 928 O O . LYS A 1 114 ? -7.021 -12.899 -1.350 1.00 82.94 114 LYS A O 1
ATOM 933 N N . PHE A 1 115 ? -5.472 -11.281 -1.452 1.00 81.44 115 PHE A N 1
ATOM 934 C CA . PHE A 1 115 ? -4.683 -11.861 -2.532 1.00 81.44 115 PHE A CA 1
ATOM 935 C C . PHE A 1 115 ? -4.098 -13.211 -2.120 1.00 81.44 115 PHE A C 1
ATOM 937 O O . PHE A 1 115 ? -4.296 -14.198 -2.817 1.00 81.44 115 PHE A O 1
ATOM 944 N N . LYS A 1 116 ? -3.480 -13.298 -0.936 1.00 79.94 116 LYS A N 1
ATOM 945 C CA . LYS A 1 116 ? -2.999 -14.567 -0.383 1.00 79.94 116 LYS A CA 1
ATOM 946 C C . LYS A 1 116 ? -4.129 -15.580 -0.225 1.00 79.94 116 LYS A C 1
ATOM 948 O O . LYS A 1 116 ? -3.931 -16.752 -0.520 1.00 79.94 116 LYS A O 1
ATOM 953 N N . LYS A 1 117 ? -5.319 -15.138 0.189 1.00 81.69 117 LYS A N 1
ATOM 954 C CA . LYS A 1 117 ? -6.506 -15.995 0.260 1.00 81.69 117 LYS A CA 1
ATOM 955 C C . LYS A 1 117 ? -6.866 -16.560 -1.115 1.00 81.69 117 LYS A C 1
ATOM 957 O O . LYS A 1 117 ? -7.031 -17.762 -1.257 1.00 81.69 117 LYS A O 1
ATOM 962 N N . LEU A 1 118 ? -6.947 -15.713 -2.134 1.00 81.75 118 LEU A N 1
ATOM 963 C CA . LEU A 1 118 ? -7.321 -16.129 -3.487 1.00 81.75 118 LEU A CA 1
ATOM 964 C C . LEU A 1 118 ? -6.262 -17.031 -4.135 1.00 81.75 118 LEU A C 1
ATOM 966 O O . LEU A 1 118 ? -6.605 -18.052 -4.720 1.00 81.75 118 LEU A O 1
ATOM 970 N N . VAL A 1 119 ? -4.983 -16.685 -3.988 1.00 80.00 119 VAL A N 1
ATOM 971 C CA . VAL A 1 119 ? -3.865 -17.389 -4.631 1.00 80.00 119 VAL A CA 1
ATOM 972 C C . VAL A 1 119 ? -3.500 -18.682 -3.904 1.00 80.00 119 VAL A C 1
ATOM 974 O O . VAL A 1 119 ? -3.282 -19.700 -4.551 1.00 80.00 119 VAL A O 1
ATOM 977 N N . PHE A 1 120 ? -3.456 -18.671 -2.568 1.00 77.06 120 PHE A N 1
ATOM 978 C CA . PHE A 1 120 ? -3.013 -19.830 -1.782 1.00 77.06 120 PHE A CA 1
ATOM 979 C C . PHE A 1 120 ? -4.163 -20.662 -1.205 1.00 77.06 120 PHE A C 1
ATOM 981 O O . PHE A 1 120 ? -3.969 -21.847 -0.954 1.00 77.06 120 PHE A O 1
ATOM 988 N N . GLN A 1 121 ? -5.362 -20.096 -1.007 1.00 65.12 121 GLN A N 1
ATOM 989 C CA . GLN A 1 121 ? -6.523 -20.854 -0.512 1.00 65.12 121 GLN A CA 1
ATOM 990 C C . GLN A 1 121 ? -7.517 -21.252 -1.612 1.00 65.12 121 GLN A C 1
ATOM 992 O O . GLN A 1 121 ? -8.528 -21.880 -1.304 1.00 65.12 121 GLN A O 1
ATOM 997 N N . GLY A 1 122 ? -7.212 -21.010 -2.892 1.00 52.84 122 GLY A N 1
ATOM 998 C CA . GLY A 1 122 ? -8.008 -21.461 -4.045 1.00 52.84 122 GLY A CA 1
ATOM 999 C C . GLY A 1 122 ? -8.264 -22.977 -4.144 1.00 52.84 122 GLY A C 1
ATOM 1000 O O . GLY A 1 122 ? -8.892 -23.416 -5.099 1.00 52.84 122 GLY A O 1
ATOM 1001 N N . LYS A 1 123 ? -7.829 -23.784 -3.165 1.00 51.78 123 LYS A N 1
ATOM 1002 C CA . LYS A 1 123 ? -8.203 -25.197 -3.027 1.00 51.78 123 LYS A CA 1
ATOM 1003 C C . LYS A 1 123 ? -9.252 -25.520 -1.954 1.00 51.78 123 LYS A C 1
ATOM 1005 O O . LYS A 1 123 ? -9.735 -26.636 -2.003 1.00 51.78 123 LYS A O 1
ATOM 1010 N N . ASN A 1 124 ? -9.647 -24.619 -1.039 1.00 47.12 124 ASN A N 1
ATOM 1011 C CA . ASN A 1 124 ? -10.588 -24.974 0.053 1.00 47.12 124 ASN A CA 1
ATOM 1012 C C . ASN A 1 124 ? -11.542 -23.848 0.538 1.00 47.12 124 ASN A C 1
ATOM 1014 O O . ASN A 1 124 ? -12.102 -23.941 1.628 1.00 47.12 124 ASN A O 1
ATOM 1018 N N . VAL A 1 125 ? -11.772 -22.766 -0.217 1.00 48.66 125 VAL A N 1
ATOM 1019 C CA . VAL A 1 125 ? -12.650 -21.652 0.232 1.00 48.66 125 VAL A CA 1
ATOM 1020 C C . VAL A 1 125 ? -14.096 -21.842 -0.241 1.00 48.66 125 VAL A C 1
ATOM 1022 O O . VAL A 1 125 ? -14.630 -21.014 -0.969 1.00 48.66 125 VAL A O 1
ATOM 1025 N N . PHE A 1 126 ? -14.748 -22.928 0.181 1.00 44.09 126 PHE A N 1
ATOM 1026 C CA . PHE A 1 126 ? -16.216 -23.022 0.094 1.00 44.09 126 PHE A CA 1
ATOM 1027 C C . PHE A 1 126 ? -16.922 -23.362 1.411 1.00 44.09 126 PHE A C 1
ATOM 1029 O O . PHE A 1 126 ? -18.147 -23.318 1.444 1.00 44.09 126 PHE A O 1
ATOM 1036 N N . VAL A 1 127 ? -16.204 -23.633 2.511 1.00 44.97 127 VAL A N 1
ATOM 1037 C CA . VAL A 1 127 ? -16.868 -24.095 3.749 1.00 44.97 127 VAL A CA 1
ATOM 1038 C C . VAL A 1 127 ? -16.904 -23.064 4.876 1.00 44.97 127 VAL A C 1
ATOM 1040 O O . VAL A 1 127 ? -17.867 -23.048 5.630 1.00 44.97 127 VAL A O 1
ATOM 1043 N N . ASP A 1 128 ? -15.984 -22.106 4.950 1.00 42.22 128 ASP A N 1
ATOM 1044 C CA . ASP A 1 128 ? -16.015 -21.148 6.058 1.00 42.22 128 ASP A CA 1
ATOM 1045 C C . ASP A 1 128 ? -16.721 -19.846 5.677 1.00 42.22 128 ASP A C 1
ATOM 1047 O O . ASP A 1 128 ? -16.119 -18.776 5.523 1.00 42.22 128 ASP A O 1
ATOM 1051 N N . LYS A 1 129 ? -18.056 -19.926 5.607 1.00 44.06 129 LYS A N 1
ATOM 1052 C CA . LYS A 1 129 ? -18.899 -18.824 6.091 1.00 44.06 129 LYS A CA 1
ATOM 1053 C C . LYS A 1 129 ? -18.626 -18.692 7.592 1.00 44.06 129 LYS A C 1
ATOM 1055 O O . LYS A 1 129 ? -19.341 -19.234 8.426 1.00 44.06 129 LYS A O 1
ATOM 1060 N N . VAL A 1 130 ? -17.532 -17.998 7.904 1.00 49.59 130 VAL A N 1
ATOM 1061 C CA . VAL A 1 130 ? -17.093 -17.656 9.255 1.00 49.59 130 VAL A CA 1
ATOM 1062 C C . VAL A 1 130 ? -18.206 -16.857 9.922 1.00 49.59 130 VAL A C 1
ATOM 1064 O O . VAL A 1 130 ? -18.366 -15.659 9.680 1.00 49.59 130 VAL A O 1
ATOM 1067 N N . VAL A 1 131 ? -18.964 -17.536 10.782 1.00 53.22 131 VAL A N 1
ATOM 1068 C CA . VAL A 1 131 ? -19.627 -16.912 11.924 1.00 53.22 131 VAL A CA 1
ATOM 1069 C C . VAL A 1 131 ? -18.559 -16.052 12.605 1.00 53.22 131 VAL A C 1
ATOM 1071 O O . VAL A 1 131 ? -17.506 -16.586 12.963 1.00 53.22 131 VAL A O 1
ATOM 1074 N N . PRO A 1 132 ? -18.746 -14.724 12.724 1.00 50.62 132 PRO A N 1
ATOM 1075 C CA . PRO A 1 132 ? -17.710 -13.854 13.253 1.00 50.62 132 PRO A CA 1
ATOM 1076 C C . PRO A 1 132 ? -17.288 -14.384 14.619 1.00 50.62 132 PRO A C 1
ATOM 1078 O O . PRO A 1 132 ? -18.138 -14.584 15.480 1.00 50.62 132 PRO A O 1
ATOM 1081 N N . SER A 1 133 ? -15.988 -14.587 14.839 1.00 51.88 133 SER A N 1
ATOM 1082 C CA . SER A 1 133 ? -15.448 -15.134 16.095 1.00 51.88 133 SER A CA 1
ATOM 1083 C C . SER A 1 133 ? -15.958 -14.393 17.344 1.00 51.88 133 SER A C 1
ATOM 1085 O O . SER A 1 133 ? -16.044 -14.979 18.413 1.00 51.88 133 SER A O 1
ATOM 1087 N N . LYS A 1 134 ? -16.376 -13.126 17.192 1.00 53.88 134 LYS A N 1
ATOM 1088 C CA . LYS A 1 134 ? -17.042 -12.328 18.232 1.00 53.88 134 LYS A CA 1
ATOM 1089 C C . LYS A 1 134 ? -18.429 -12.853 18.623 1.00 53.88 134 LYS A C 1
ATOM 1091 O O . LYS A 1 134 ? -18.761 -12.819 19.798 1.00 53.88 134 LYS A O 1
ATOM 1096 N N . VAL A 1 135 ? -19.218 -13.359 17.674 1.00 52.66 135 VAL A N 1
ATOM 1097 C CA . VAL A 1 135 ? -20.514 -14.002 17.949 1.00 52.66 135 VAL A CA 1
ATOM 1098 C C . VAL A 1 135 ? -20.290 -15.314 18.691 1.00 52.66 135 VAL A C 1
ATOM 1100 O O . VAL A 1 135 ? -21.004 -15.584 19.645 1.00 52.66 135 VAL A O 1
ATOM 1103 N N . LEU A 1 136 ? -19.250 -16.080 18.340 1.00 51.53 136 LEU A N 1
ATOM 1104 C CA . LEU A 1 136 ? -18.923 -17.314 19.058 1.00 51.53 136 LEU A CA 1
ATOM 1105 C C . LEU A 1 136 ? -18.505 -17.036 20.510 1.00 51.53 136 LEU A C 1
ATOM 1107 O O . LEU A 1 136 ? -18.957 -17.735 21.409 1.00 51.53 136 LEU A O 1
ATOM 1111 N N . THR A 1 137 ? -17.726 -15.977 20.763 1.00 57.38 137 THR A N 1
ATOM 1112 C CA . THR A 1 137 ? -17.381 -15.565 22.134 1.00 57.38 137 THR A CA 1
ATOM 1113 C C . THR A 1 137 ? -18.604 -15.073 22.910 1.00 57.38 137 THR A C 1
ATOM 1115 O O . THR A 1 137 ? -18.752 -15.422 24.075 1.00 57.38 137 THR A O 1
ATOM 1118 N N . ILE A 1 138 ? -19.511 -14.317 22.280 1.00 56.84 138 ILE A N 1
ATOM 1119 C CA . ILE A 1 138 ? -20.751 -13.854 22.927 1.00 56.84 138 ILE A CA 1
ATOM 1120 C C . ILE A 1 138 ? -21.678 -15.040 23.234 1.00 56.84 138 ILE A C 1
ATOM 1122 O O . ILE A 1 138 ? -22.191 -15.132 24.345 1.00 56.84 138 ILE A O 1
ATOM 1126 N N . VAL A 1 139 ? -21.833 -15.991 22.308 1.00 55.94 139 VAL A N 1
ATOM 1127 C CA . VAL A 1 139 ? -22.630 -17.213 22.513 1.00 55.94 139 VAL A CA 1
ATOM 1128 C C . VAL A 1 139 ? -22.009 -18.099 23.596 1.00 55.94 139 VAL A C 1
ATOM 1130 O O . VAL A 1 139 ? -22.725 -18.589 24.469 1.00 55.94 139 VAL A O 1
ATOM 1133 N N . GLN A 1 140 ? -20.682 -18.253 23.618 1.00 56.50 140 GLN A N 1
ATOM 1134 C CA . GLN A 1 140 ? -19.996 -18.991 24.681 1.00 56.50 140 GLN A CA 1
ATOM 1135 C C . GLN A 1 140 ? -20.168 -18.308 26.044 1.00 56.50 140 GLN A C 1
ATOM 1137 O O . GLN A 1 140 ? -20.449 -18.997 27.028 1.00 56.50 140 GLN A O 1
ATOM 1142 N N . HIS A 1 141 ? -20.097 -16.975 26.105 1.00 54.81 141 HIS A N 1
ATOM 1143 C CA . HIS A 1 141 ? -20.283 -16.234 27.353 1.00 54.81 141 HIS A CA 1
ATOM 1144 C C . HIS A 1 141 ? -21.736 -16.284 27.857 1.00 54.81 141 HIS A C 1
ATOM 1146 O O . HIS A 1 141 ? -21.957 -16.411 29.061 1.00 54.81 141 HIS A O 1
ATOM 1152 N N . TYR A 1 142 ? -22.721 -16.280 26.950 1.00 50.91 142 TYR A N 1
ATOM 1153 C CA . TYR A 1 142 ? -24.137 -16.476 27.284 1.00 50.91 142 TYR A CA 1
ATOM 1154 C C . TYR A 1 142 ? -24.431 -17.901 27.768 1.00 50.91 142 TYR A C 1
ATOM 1156 O O . TYR A 1 142 ? -25.166 -18.082 28.739 1.00 50.91 142 TYR A O 1
ATOM 1164 N N . SER A 1 143 ? -23.821 -18.918 27.151 1.00 52.19 143 SER A N 1
ATOM 1165 C CA . SER A 1 143 ? -24.033 -20.315 27.557 1.00 52.19 143 SER A CA 1
ATOM 1166 C C . SER A 1 143 ? -23.514 -20.609 28.973 1.00 52.19 143 SER A C 1
ATOM 1168 O O . SER A 1 143 ? -24.168 -21.331 29.721 1.00 52.19 143 SER A O 1
ATOM 1170 N N . THR A 1 144 ? -22.405 -19.981 29.386 1.00 57.53 144 THR A N 1
ATOM 1171 C CA . THR A 1 144 ? -21.859 -20.099 30.754 1.00 57.53 144 THR A CA 1
ATOM 1172 C C . THR A 1 144 ? -22.627 -19.279 31.790 1.00 57.53 144 THR A C 1
ATOM 1174 O O . THR A 1 144 ? -22.621 -19.626 32.971 1.00 57.53 144 THR A O 1
ATOM 1177 N N . PHE A 1 145 ? -23.300 -18.200 31.380 1.00 54.62 145 PHE A N 1
ATOM 1178 C CA . PHE A 1 145 ? -24.152 -17.420 32.280 1.00 54.62 145 PHE A CA 1
ATOM 1179 C C . PHE A 1 145 ? -25.499 -18.118 32.528 1.00 54.62 145 PHE A C 1
ATOM 1181 O O . PHE A 1 145 ? -26.002 -18.128 33.651 1.00 54.62 145 PHE A O 1
ATOM 1188 N N . SER A 1 146 ? -26.055 -18.770 31.500 1.00 49.66 146 SER A N 1
ATOM 1189 C CA . SER A 1 146 ? -27.316 -19.511 31.614 1.00 49.66 146 SER A CA 1
ATOM 1190 C C . SER A 1 146 ? -27.215 -20.744 32.515 1.00 49.66 146 SER A C 1
ATOM 1192 O O . SER A 1 146 ? -28.192 -21.057 33.194 1.00 49.66 146 SER A O 1
ATOM 1194 N N . THR A 1 147 ? -26.082 -21.450 32.532 1.00 56.97 147 THR A N 1
ATOM 1195 C CA . THR A 1 147 ? -25.899 -22.627 33.400 1.00 56.97 147 THR A CA 1
ATOM 1196 C C . THR A 1 147 ? -25.790 -22.234 34.871 1.00 56.97 147 THR A C 1
ATOM 1198 O O . THR A 1 147 ? -26.501 -22.796 35.696 1.00 56.97 147 THR A O 1
ATOM 1201 N N . LYS A 1 148 ? -25.036 -21.174 35.197 1.00 57.88 148 LYS A N 1
ATOM 1202 C CA . LYS A 1 148 ? -24.931 -20.665 36.580 1.00 57.88 148 LYS A CA 1
ATOM 1203 C C . LYS A 1 148 ? -26.271 -20.237 37.187 1.00 57.88 148 LYS A C 1
ATOM 1205 O O . LYS A 1 148 ? -26.477 -20.401 38.390 1.00 57.88 148 LYS A O 1
ATOM 1210 N N . ASN A 1 149 ? -27.176 -19.690 36.375 1.00 57.44 149 ASN A N 1
ATOM 1211 C CA . ASN A 1 149 ? -28.497 -19.287 36.859 1.00 57.44 149 ASN A CA 1
ATOM 1212 C C . ASN A 1 149 ? -29.412 -20.486 37.151 1.00 57.44 149 ASN A C 1
ATOM 1214 O O . ASN A 1 149 ? -30.164 -20.439 38.122 1.00 57.44 149 ASN A O 1
ATOM 1218 N N . LYS A 1 150 ? -29.307 -21.578 36.380 1.00 59.69 150 LYS A N 1
ATOM 1219 C CA . LYS A 1 150 ? -30.059 -22.812 36.659 1.00 59.69 150 LYS A CA 1
ATOM 1220 C C . LYS A 1 150 ? -29.595 -23.480 37.952 1.00 59.69 150 LYS A C 1
ATOM 1222 O O . LYS A 1 150 ? -30.435 -23.810 38.781 1.00 59.69 150 LYS A O 1
ATOM 1227 N N . ASP A 1 151 ? -28.284 -23.560 38.174 1.00 67.56 151 ASP A N 1
ATOM 1228 C CA . ASP A 1 151 ? -27.725 -24.173 39.388 1.00 67.56 151 ASP A CA 1
ATOM 1229 C C . ASP A 1 151 ? -28.105 -23.385 40.656 1.00 67.56 151 ASP A C 1
ATOM 1231 O O . ASP A 1 151 ? -28.341 -23.953 41.723 1.00 67.56 151 ASP A O 1
ATOM 1235 N N . THR A 1 152 ? -28.199 -22.055 40.542 1.00 69.00 152 THR A N 1
ATOM 1236 C CA . THR A 1 152 ? -28.610 -21.184 41.655 1.00 69.00 152 THR A CA 1
ATOM 1237 C C . THR A 1 152 ? -30.106 -21.318 41.950 1.00 69.00 152 THR A C 1
ATOM 1239 O O . THR A 1 152 ? -30.504 -21.330 43.115 1.00 69.00 152 THR A O 1
ATOM 1242 N N . GLN A 1 153 ? -30.935 -21.463 40.915 1.00 68.19 153 GLN A N 1
ATOM 1243 C CA . GLN A 1 153 ? -32.376 -21.644 41.068 1.00 68.19 153 GLN A CA 1
ATOM 1244 C C . GLN A 1 153 ? -32.715 -23.020 41.662 1.00 68.19 153 GLN A C 1
ATOM 1246 O O . GLN A 1 153 ? -33.467 -23.091 42.631 1.00 68.19 153 GLN A O 1
ATOM 1251 N N . GLU A 1 154 ? -32.074 -24.091 41.187 1.00 72.88 154 GLU A N 1
ATOM 1252 C CA . GLU A 1 154 ? -32.278 -25.447 41.715 1.00 72.88 154 GLU A CA 1
ATOM 1253 C C . GLU A 1 154 ? -31.860 -25.557 43.191 1.00 72.88 154 GLU A C 1
ATOM 1255 O O . GLU A 1 154 ? -32.546 -26.180 44.004 1.00 72.88 154 GLU A O 1
ATOM 1260 N N . LYS A 1 155 ? -30.776 -24.874 43.582 1.00 75.25 155 LYS A N 1
ATOM 1261 C CA . LYS A 1 155 ? -30.335 -24.828 44.981 1.00 75.25 155 LYS A CA 1
ATOM 1262 C C . LYS A 1 155 ? -31.328 -24.092 45.887 1.00 75.25 155 LYS A C 1
ATOM 1264 O O . LYS A 1 155 ? -31.550 -24.529 47.017 1.00 75.25 155 LYS A O 1
ATOM 1269 N N . ASN A 1 156 ? -31.939 -23.011 45.403 1.00 74.69 156 ASN A N 1
ATOM 1270 C CA . ASN A 1 156 ? -32.948 -22.263 46.155 1.00 74.69 156 ASN A CA 1
ATOM 1271 C C . ASN A 1 156 ? -34.255 -23.056 46.306 1.00 74.69 156 ASN A C 1
ATOM 1273 O O . ASN A 1 156 ? -34.836 -23.063 47.392 1.00 74.69 156 ASN A O 1
ATOM 1277 N N . ASP A 1 157 ? -34.677 -23.784 45.272 1.00 79.31 157 ASP A N 1
ATOM 1278 C CA . ASP A 1 157 ? -35.873 -24.632 45.337 1.00 79.31 157 ASP A CA 1
A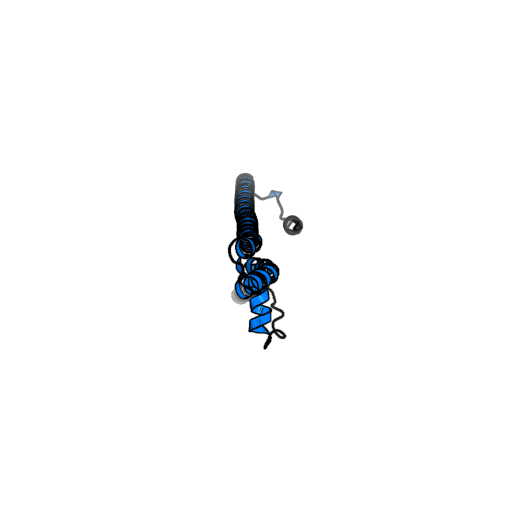TOM 1279 C C . ASP A 1 157 ? -35.681 -25.824 46.295 1.00 79.31 157 ASP A C 1
ATOM 1281 O O . ASP A 1 157 ? -36.586 -26.166 47.062 1.00 79.31 157 ASP A O 1
ATOM 1285 N N . GLN A 1 158 ? -34.478 -26.410 46.344 1.00 81.81 158 GLN A N 1
ATOM 1286 C CA . GLN A 1 158 ? -34.142 -27.448 47.326 1.00 81.81 158 GLN A CA 1
ATOM 1287 C C . GLN A 1 158 ? -34.141 -26.929 48.773 1.00 81.81 158 GLN A C 1
ATOM 1289 O O . GLN A 1 158 ? -34.590 -27.637 49.676 1.00 81.81 158 GLN A O 1
ATOM 1294 N N . LEU A 1 159 ? -33.642 -25.712 49.009 1.00 78.31 159 LEU A N 1
ATOM 1295 C CA . LEU A 1 159 ? -33.676 -25.066 50.328 1.00 78.31 159 LEU A CA 1
ATOM 1296 C C . LEU A 1 159 ? -35.115 -24.804 50.782 1.00 78.31 159 LEU A C 1
ATOM 1298 O O . LEU A 1 159 ? -35.486 -25.161 51.898 1.00 78.31 159 LEU A O 1
ATOM 1302 N N . ARG A 1 160 ? -35.948 -24.285 49.880 1.00 73.44 160 ARG A N 1
ATOM 1303 C CA . ARG A 1 160 ? -37.349 -23.967 50.160 1.00 73.44 160 ARG A CA 1
ATOM 1304 C C . ARG A 1 160 ? -38.198 -25.212 50.450 1.00 73.44 160 ARG A C 1
ATOM 1306 O O . ARG A 1 160 ? -39.046 -25.180 51.338 1.00 73.44 160 ARG A O 1
ATOM 1313 N N . ASN A 1 161 ? -37.936 -26.331 49.769 1.00 75.75 161 ASN A N 1
ATOM 1314 C CA . ASN A 1 161 ? -38.590 -27.609 50.079 1.00 75.75 161 ASN A CA 1
ATOM 1315 C C . ASN A 1 161 ? -38.152 -28.185 51.434 1.00 75.75 161 ASN A C 1
ATOM 1317 O O . ASN A 1 161 ? -38.986 -28.746 52.142 1.00 75.75 161 ASN A O 1
ATOM 1321 N N . LYS A 1 162 ? -36.881 -28.017 51.829 1.00 78.19 162 LYS A N 1
ATOM 1322 C CA . LYS A 1 162 ? -36.402 -28.445 53.156 1.00 78.19 162 LYS A CA 1
ATOM 1323 C C . LYS A 1 162 ? -37.056 -27.655 54.290 1.00 78.19 162 LYS A C 1
ATOM 1325 O O . LYS A 1 162 ? -37.442 -28.253 55.292 1.00 78.19 162 LYS A O 1
ATOM 1330 N N . GLU A 1 163 ? -37.220 -26.345 54.121 1.00 77.38 163 GLU A N 1
ATOM 1331 C CA . GLU A 1 163 ? -37.915 -25.488 55.093 1.00 77.38 163 GLU A CA 1
ATOM 1332 C C . GLU A 1 163 ? -39.405 -25.840 55.215 1.00 77.38 163 GLU A C 1
ATOM 1334 O O . GLU A 1 163 ? -39.943 -25.859 56.320 1.00 77.38 163 GLU A O 1
ATOM 1339 N N . ALA A 1 164 ? -40.066 -26.195 54.107 1.00 74.81 164 ALA A N 1
ATOM 1340 C CA . ALA A 1 164 ? -41.461 -26.638 54.126 1.00 74.81 164 ALA A CA 1
ATOM 1341 C C . ALA A 1 164 ? -41.651 -27.973 54.871 1.00 74.81 164 ALA A C 1
ATOM 1343 O O . ALA A 1 164 ? -42.625 -28.126 55.602 1.00 74.81 164 ALA A O 1
ATOM 1344 N N . THR A 1 165 ? -40.712 -28.919 54.737 1.00 76.88 165 THR A N 1
ATOM 1345 C CA . THR A 1 165 ? -40.759 -30.203 55.463 1.00 76.88 165 THR A CA 1
ATOM 1346 C C . THR A 1 165 ? -40.374 -30.112 56.939 1.00 76.88 165 THR A C 1
ATOM 1348 O O . THR A 1 165 ? -40.715 -31.011 57.692 1.00 76.88 165 THR A O 1
ATOM 1351 N N . ALA A 1 166 ? -39.658 -29.066 57.363 1.00 70.88 166 ALA A N 1
ATOM 1352 C CA . ALA A 1 166 ? -39.252 -28.887 58.761 1.00 70.88 166 ALA A CA 1
ATOM 1353 C C . ALA A 1 166 ? -40.341 -28.236 59.638 1.00 70.88 166 ALA A C 1
ATOM 1355 O O . ALA A 1 166 ? -40.234 -28.268 60.860 1.00 70.88 166 ALA A O 1
ATOM 1356 N N . ASN A 1 167 ? -41.366 -27.643 59.016 1.00 66.38 167 ASN A N 1
ATOM 1357 C CA . ASN A 1 167 ? -42.483 -26.967 59.684 1.00 66.38 167 ASN A CA 1
ATOM 1358 C C . ASN A 1 167 ? -43.784 -27.801 59.703 1.00 66.38 167 ASN A C 1
ATOM 1360 O O . ASN A 1 167 ? -44.835 -27.273 60.071 1.00 66.38 167 ASN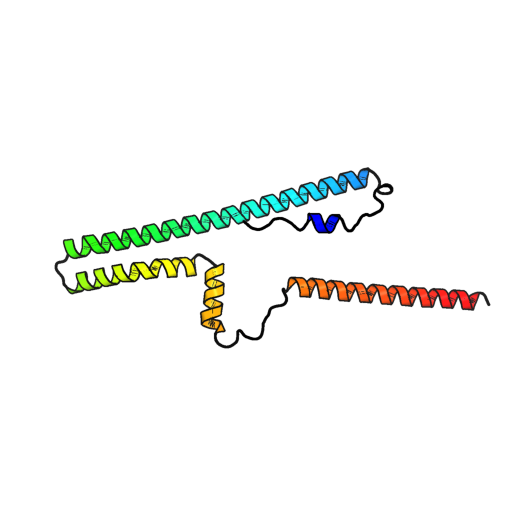 A O 1
ATOM 1364 N N . MET A 1 168 ? -43.719 -29.072 59.287 1.00 56.62 168 MET A N 1
ATOM 1365 C CA . MET A 1 168 ? -44.765 -30.089 59.476 1.00 56.62 168 MET A CA 1
ATOM 1366 C C . MET A 1 168 ? -44.375 -31.020 60.619 1.00 56.62 168 MET A C 1
ATOM 1368 O O . MET A 1 168 ? -45.286 -31.388 61.390 1.00 56.62 168 MET A O 1
#

Sequence (168 aa):
MVPNFNLFYYVEEYKWDYDEVPLSRKARLSEMISDMMNQIENKQLTAQDKKERRVLLQAILVCLLTILTLIGFFLIPSIVANRWANFVSNCLWLGCAGNNAIIYIIMNSTINQKFKKLVFQGKNVFVDKVVPSKVLTIVQHYSTFSTKNKDTQEKNDQLRNKEATANM